Protein AF-A0A2M7K1A1-F1 (afdb_monomer_lite)

Structure (mmCIF, N/CA/C/O backbone):
data_AF-A0A2M7K1A1-F1
#
_entry.id   AF-A0A2M7K1A1-F1
#
loop_
_atom_site.group_PDB
_atom_site.id
_atom_site.type_symbol
_atom_site.label_atom_id
_atom_site.label_alt_id
_atom_site.label_comp_id
_atom_site.label_asym_id
_atom_site.label_entity_id
_atom_site.label_seq_id
_atom_site.pdbx_PDB_ins_code
_atom_site.Cartn_x
_atom_site.Cartn_y
_atom_site.Cartn_z
_atom_site.occupancy
_atom_site.B_iso_or_equiv
_atom_site.auth_seq_id
_atom_site.auth_comp_id
_atom_site.auth_asym_id
_atom_site.auth_atom_id
_atom_site.pdbx_PDB_model_num
ATOM 1 N N . MET A 1 1 ? -8.088 -10.179 21.408 1.00 58.53 1 MET A N 1
ATOM 2 C CA . MET A 1 1 ? -8.064 -8.780 20.934 1.00 58.53 1 MET A CA 1
ATOM 3 C C . MET A 1 1 ? -7.635 -7.917 22.107 1.00 58.53 1 MET A C 1
ATOM 5 O O . MET A 1 1 ? -8.264 -8.038 23.149 1.00 58.53 1 MET A O 1
ATOM 9 N N . TYR A 1 2 ? -6.528 -7.178 22.004 1.00 63.06 2 TYR A N 1
ATOM 10 C CA . TYR A 1 2 ? -5.953 -6.434 23.133 1.00 63.06 2 TYR A CA 1
ATOM 11 C C . TYR A 1 2 ? -5.972 -4.940 22.796 1.00 63.06 2 TYR A C 1
ATOM 13 O O . TYR A 1 2 ? -5.211 -4.489 21.949 1.00 63.06 2 TYR A O 1
ATOM 21 N N . CYS A 1 3 ? -6.887 -4.202 23.420 1.00 71.31 3 CYS A N 1
ATOM 22 C CA . CYS A 1 3 ? -6.874 -2.742 23.440 1.00 71.31 3 CYS A CA 1
ATOM 23 C C . CYS A 1 3 ? -5.900 -2.304 24.544 1.00 71.31 3 CYS A C 1
ATOM 25 O O . CYS A 1 3 ? -5.941 -2.894 25.626 1.00 71.31 3 CYS A O 1
ATOM 27 N N . LYS A 1 4 ? -5.030 -1.305 24.332 1.00 64.88 4 LYS A N 1
ATOM 28 C CA . LYS A 1 4 ? -4.025 -0.918 25.349 1.00 64.88 4 LYS A CA 1
ATOM 29 C C . LYS A 1 4 ? -4.637 -0.514 26.702 1.00 64.88 4 LYS A C 1
ATOM 31 O O . LYS A 1 4 ? -4.013 -0.728 27.738 1.00 64.88 4 LYS A O 1
ATOM 36 N N . THR A 1 5 ? -5.870 -0.008 26.704 1.00 63.97 5 THR A N 1
ATOM 37 C CA . THR A 1 5 ? -6.682 0.270 27.909 1.00 63.97 5 THR A CA 1
ATOM 38 C C . THR A 1 5 ? -7.755 -0.774 28.211 1.00 63.97 5 THR A C 1
ATOM 40 O O . THR A 1 5 ? -8.570 -0.586 29.108 1.00 63.97 5 THR A O 1
ATOM 43 N N . GLY A 1 6 ? -7.773 -1.892 27.485 1.00 64.38 6 GLY A N 1
ATOM 44 C CA . GLY A 1 6 ? -8.747 -2.969 27.666 1.00 64.38 6 GLY A CA 1
ATOM 45 C C . GLY A 1 6 ? -10.159 -2.649 27.163 1.00 64.38 6 GLY A C 1
ATOM 46 O O . GLY A 1 6 ? -11.047 -3.482 27.320 1.00 64.38 6 GLY A O 1
ATOM 47 N N . TYR A 1 7 ? -10.378 -1.483 26.546 1.00 72.25 7 TYR A N 1
ATOM 48 C CA . TYR A 1 7 ? -11.693 -1.063 26.069 1.00 72.25 7 TYR A CA 1
ATOM 49 C C . TYR A 1 7 ? -11.807 -1.140 24.545 1.00 72.25 7 TYR A C 1
ATOM 51 O O . TYR A 1 7 ? -11.132 -0.410 23.816 1.00 72.25 7 TYR A O 1
ATOM 59 N N . CYS A 1 8 ? -12.676 -2.037 24.077 1.00 74.94 8 CYS A N 1
ATOM 60 C CA . CYS A 1 8 ? -12.905 -2.301 22.663 1.00 74.94 8 CYS A CA 1
ATOM 61 C C . CYS A 1 8 ? -14.397 -2.149 22.330 1.00 74.94 8 CYS A C 1
ATOM 63 O O . CYS A 1 8 ? -15.239 -2.756 22.992 1.00 74.94 8 CYS A O 1
ATOM 65 N N . VAL A 1 9 ? -14.735 -1.405 21.275 1.00 75.44 9 VAL A N 1
ATOM 66 C CA . VAL A 1 9 ? -16.113 -1.272 20.768 1.00 75.44 9 VAL A CA 1
ATOM 67 C C . VAL A 1 9 ? -16.160 -1.829 19.353 1.00 75.44 9 VAL A C 1
ATOM 69 O O . VAL A 1 9 ? -15.385 -1.406 18.503 1.00 75.44 9 VAL A O 1
ATOM 72 N N . SER A 1 10 ? -17.041 -2.800 19.093 1.00 71.19 10 SER A N 1
ATOM 73 C CA . SER A 1 10 ? -17.201 -3.416 17.763 1.00 71.19 10 SER A CA 1
ATOM 74 C C . SER A 1 10 ? -15.877 -3.867 17.133 1.00 71.19 10 SER A C 1
ATOM 76 O O . SER A 1 10 ? -15.623 -3.605 15.961 1.00 71.19 10 SER A O 1
ATOM 78 N N . GLN A 1 11 ? -15.031 -4.535 17.927 1.00 68.69 11 GLN A N 1
ATOM 79 C CA . GLN A 1 11 ? -13.698 -5.002 17.520 1.00 68.69 11 GLN A CA 1
ATOM 80 C C . GLN A 1 11 ? -12.693 -3.873 17.198 1.00 68.69 11 GLN A C 1
ATOM 82 O O . GLN A 1 11 ? -11.796 -4.044 16.380 1.00 68.69 11 GLN A O 1
ATOM 87 N N . LYS A 1 12 ? -12.825 -2.701 17.827 1.00 71.44 12 LYS A N 1
ATOM 88 C CA . LYS A 1 12 ? -11.931 -1.552 17.609 1.00 71.44 12 LYS A CA 1
ATOM 89 C C . LYS A 1 12 ? -11.475 -0.965 18.932 1.00 71.44 12 LYS A C 1
ATOM 91 O O . LYS A 1 12 ? -12.297 -0.768 19.829 1.00 71.44 12 LYS A O 1
ATOM 96 N N . CYS A 1 13 ? -10.184 -0.670 19.049 1.00 80.19 13 CYS A N 1
ATOM 97 C CA . CYS A 1 13 ? -9.665 0.092 20.181 1.00 80.19 13 CYS A CA 1
ATOM 98 C C . CYS A 1 13 ? -10.061 1.557 20.024 1.00 80.19 13 CYS A C 1
ATOM 100 O O . CYS A 1 13 ? -9.908 2.123 18.947 1.00 80.19 13 CYS A O 1
ATOM 102 N N . THR A 1 14 ? -10.525 2.197 21.092 1.00 79.12 14 THR A N 1
ATOM 103 C CA . THR A 1 14 ? -10.954 3.604 21.027 1.00 79.12 14 THR A CA 1
ATOM 104 C C . THR A 1 14 ? -9.795 4.594 20.915 1.00 79.12 14 THR A C 1
ATOM 106 O O . THR A 1 14 ? -10.019 5.751 20.580 1.00 79.12 14 THR A O 1
ATOM 109 N N . GLU A 1 15 ? -8.566 4.169 21.216 1.00 82.25 15 GLU A N 1
ATOM 110 C CA . GLU A 1 15 ? -7.379 5.032 21.190 1.00 82.25 15 GLU A CA 1
ATOM 111 C C . GLU A 1 15 ? -6.592 4.982 19.887 1.00 82.25 15 GLU A C 1
ATOM 113 O O . GLU A 1 15 ? -5.821 5.905 19.632 1.00 82.25 15 GLU A O 1
ATOM 118 N N . GLY A 1 16 ? -6.718 3.902 19.110 1.00 85.50 16 GLY A N 1
ATOM 119 C CA . GLY A 1 16 ? -6.031 3.746 17.830 1.00 85.50 16 GLY A CA 1
ATOM 120 C C . GLY A 1 16 ? -4.500 3.849 17.895 1.00 85.50 16 GLY A C 1
ATOM 121 O O . GLY A 1 16 ? -3.871 4.305 16.942 1.00 85.50 16 GLY A O 1
ATOM 122 N N . LYS A 1 17 ? -3.855 3.520 19.018 1.00 89.81 17 LYS A N 1
ATOM 123 C CA . LYS A 1 17 ? -2.391 3.620 19.171 1.00 89.81 17 LYS A CA 1
ATOM 124 C C . LYS A 1 17 ? -1.674 2.476 18.458 1.00 89.81 17 LYS A C 1
ATOM 126 O O . LYS A 1 17 ? -2.252 1.439 18.176 1.00 89.81 17 LYS A O 1
ATOM 131 N N . ALA A 1 18 ? -0.375 2.621 18.204 1.00 89.50 18 ALA A N 1
ATOM 132 C CA . ALA A 1 18 ? 0.413 1.512 17.668 1.00 89.50 18 ALA A CA 1
ATOM 133 C C . ALA A 1 18 ? 0.299 0.269 18.579 1.00 89.50 18 ALA A C 1
ATOM 135 O O . ALA A 1 18 ? 0.472 0.373 19.796 1.00 89.50 18 ALA A O 1
ATOM 136 N N . GLY A 1 19 ? -0.000 -0.887 17.984 1.00 87.69 19 GLY A N 1
ATOM 137 C CA . GLY A 1 19 ? -0.277 -2.147 18.679 1.00 87.69 19 GLY A CA 1
ATOM 138 C C . GLY A 1 19 ? -1.751 -2.385 19.029 1.00 87.69 19 GLY A C 1
ATOM 139 O O . GLY A 1 19 ? -2.098 -3.513 19.375 1.00 87.69 19 GLY A O 1
ATOM 140 N N . ASP A 1 20 ? -2.616 -1.376 18.911 1.00 88.81 20 ASP A N 1
ATOM 141 C CA . ASP A 1 20 ? -4.053 -1.534 19.122 1.00 88.81 20 ASP A CA 1
ATOM 142 C C . ASP A 1 20 ? -4.694 -2.309 17.972 1.00 88.81 20 ASP A C 1
ATOM 144 O O . ASP A 1 20 ? -4.359 -2.120 16.807 1.00 88.81 20 ASP A O 1
ATOM 148 N N . ALA A 1 21 ? -5.660 -3.162 18.288 1.00 88.31 21 ALA A N 1
ATOM 149 C CA . ALA A 1 21 ? -6.449 -3.848 17.282 1.00 88.31 21 ALA A CA 1
ATOM 150 C C . ALA A 1 21 ? -7.357 -2.881 16.490 1.00 88.31 21 ALA A C 1
ATOM 152 O O . ALA A 1 21 ? -7.984 -1.984 17.062 1.00 88.31 21 ALA A O 1
ATOM 153 N N . CYS A 1 22 ? -7.463 -3.092 15.181 1.00 88.56 22 CYS A N 1
ATOM 154 C CA . CYS A 1 22 ? -8.212 -2.236 14.262 1.00 88.56 22 CYS A CA 1
ATOM 155 C C . CYS A 1 22 ? -8.894 -3.060 13.167 1.00 88.56 22 CYS A C 1
ATOM 157 O O . CYS A 1 22 ? -8.506 -4.200 12.898 1.00 88.56 22 CYS A O 1
ATOM 159 N N . VAL A 1 23 ? -9.897 -2.467 12.518 1.00 88.19 23 VAL A N 1
ATOM 160 C CA . VAL A 1 23 ? -10.516 -3.025 11.307 1.00 88.19 23 VAL A CA 1
ATOM 161 C C . VAL A 1 23 ? -10.033 -2.272 10.071 1.00 88.19 23 VAL A C 1
ATOM 163 O O . VAL A 1 23 ? -9.756 -2.886 9.047 1.00 88.19 23 VAL A O 1
ATOM 166 N N . ALA A 1 24 ? -9.902 -0.951 10.174 1.00 89.81 24 ALA A N 1
ATOM 167 C CA . ALA A 1 24 ? -9.451 -0.089 9.092 1.00 89.81 24 ALA A CA 1
ATOM 168 C C . ALA A 1 24 ? -8.538 1.023 9.623 1.00 89.81 24 ALA A C 1
ATOM 170 O O . ALA A 1 24 ? -8.530 1.307 10.821 1.00 89.81 24 ALA A O 1
ATOM 171 N N . SER A 1 25 ? -7.787 1.682 8.740 1.00 90.56 25 SER A N 1
ATOM 172 C CA . SER A 1 25 ? -6.836 2.730 9.139 1.00 90.56 25 SER A CA 1
ATOM 173 C C . SER A 1 25 ? -7.505 3.927 9.825 1.00 90.56 25 SER A C 1
ATOM 175 O O . SER A 1 25 ? -6.889 4.541 10.689 1.00 90.56 25 SER A O 1
ATOM 177 N N . LYS A 1 26 ? -8.795 4.199 9.564 1.00 90.44 26 LYS A N 1
ATOM 178 C CA . LYS A 1 26 ? -9.568 5.201 10.326 1.00 90.44 26 LYS A CA 1
ATOM 179 C C . LYS A 1 26 ? -9.708 4.901 11.826 1.00 90.44 26 LYS A C 1
ATOM 181 O O . LYS A 1 26 ? -10.074 5.790 12.586 1.00 90.44 26 LYS A O 1
ATOM 186 N N . ASP A 1 27 ? -9.508 3.646 12.235 1.00 89.00 27 ASP A N 1
ATOM 187 C CA . ASP A 1 27 ? -9.575 3.231 13.639 1.00 89.00 27 ASP A CA 1
ATOM 188 C C . ASP A 1 27 ? -8.242 3.502 14.362 1.00 89.00 27 ASP A C 1
ATOM 190 O O . ASP A 1 27 ? -8.138 3.300 15.570 1.00 89.00 27 ASP A O 1
ATOM 194 N N . CYS A 1 28 ? -7.218 3.939 13.623 1.00 90.50 28 CYS A N 1
ATOM 195 C CA . CYS A 1 28 ? -5.892 4.243 14.124 1.00 90.50 28 CYS A CA 1
ATOM 196 C C . CYS A 1 28 ? -5.658 5.757 14.211 1.00 90.50 28 CYS A C 1
ATOM 198 O O . CYS A 1 28 ? -6.275 6.557 13.509 1.00 90.50 28 CYS A O 1
ATOM 200 N N . ASN A 1 29 ? -4.723 6.158 15.070 1.00 91.31 29 ASN A N 1
ATOM 201 C CA . ASN A 1 29 ? -4.254 7.535 15.137 1.00 91.31 29 ASN A CA 1
ATOM 202 C C . ASN A 1 29 ? -3.603 7.950 13.817 1.00 91.31 29 ASN A C 1
ATOM 204 O O . ASN A 1 29 ? -3.043 7.127 13.093 1.00 91.31 29 ASN A O 1
ATOM 208 N N . SER A 1 30 ? -3.629 9.256 13.553 1.00 87.50 30 SER A N 1
ATOM 209 C CA . SER A 1 30 ? -3.013 9.843 12.363 1.00 87.50 30 SER A CA 1
ATOM 210 C C . SER A 1 30 ? -1.575 9.345 12.159 1.00 87.50 30 SER A C 1
ATOM 212 O O . SER A 1 30 ? -0.775 9.326 13.097 1.00 87.50 30 SER A O 1
ATOM 214 N N . GLY A 1 31 ? -1.262 8.925 10.930 1.00 85.06 31 GLY A N 1
ATOM 215 C CA . GLY A 1 31 ? 0.038 8.361 10.554 1.00 85.06 31 GLY A CA 1
ATOM 216 C C . GLY A 1 31 ? 0.204 6.856 10.807 1.00 85.06 31 GLY A C 1
ATOM 217 O O . GLY A 1 31 ? 1.259 6.316 10.480 1.00 85.06 31 GLY A O 1
ATOM 218 N N . LEU A 1 32 ? -0.802 6.170 11.358 1.00 90.50 32 LEU A N 1
ATOM 219 C CA . LEU A 1 32 ? -0.823 4.712 11.507 1.00 90.50 32 LEU A CA 1
ATOM 220 C C . LEU A 1 32 ? -1.787 4.056 10.509 1.00 90.50 32 LEU A C 1
ATOM 222 O O . LEU A 1 32 ? -2.748 4.668 10.051 1.00 90.50 32 LEU A O 1
ATOM 226 N N . PHE A 1 33 ? -1.528 2.784 10.212 1.00 90.12 33 PHE A N 1
ATOM 227 C CA . PHE A 1 33 ? -2.275 1.971 9.249 1.00 90.12 33 PHE A CA 1
ATOM 228 C C . PHE A 1 33 ? -2.776 0.677 9.894 1.00 90.12 33 PHE A C 1
ATOM 230 O O . PHE A 1 33 ? -2.218 0.241 10.901 1.00 90.12 33 PHE A O 1
ATOM 237 N N . CYS A 1 34 ? -3.770 0.025 9.280 1.00 90.19 34 CYS A N 1
ATOM 238 C CA . CYS A 1 34 ? -4.343 -1.242 9.754 1.00 90.19 34 CYS A CA 1
ATOM 239 C C . CYS A 1 34 ? -4.091 -2.464 8.828 1.00 90.19 34 CYS A C 1
ATOM 241 O O . CYS A 1 34 ? -5.033 -3.133 8.403 1.00 90.19 34 CYS A O 1
ATOM 243 N N . PRO A 1 35 ? -2.841 -2.825 8.487 1.00 82.19 35 PRO A N 1
ATOM 244 C CA . PRO A 1 35 ? -2.566 -3.840 7.461 1.00 82.19 35 PRO A CA 1
ATOM 245 C C . PRO A 1 35 ? -2.795 -5.295 7.906 1.00 82.19 35 PRO A C 1
ATOM 247 O O . PRO A 1 35 ? -2.913 -6.185 7.063 1.00 82.19 35 PRO A O 1
ATOM 250 N N . LYS A 1 36 ? -2.783 -5.565 9.219 1.00 84.38 36 LYS A N 1
ATOM 251 C CA . LYS A 1 36 ? -2.926 -6.909 9.820 1.00 84.38 36 LYS A CA 1
ATOM 252 C C . LYS A 1 36 ? -3.836 -6.884 11.053 1.00 84.38 36 LYS A C 1
ATOM 254 O O . LYS A 1 36 ? -3.532 -7.518 12.059 1.00 84.38 36 LYS A O 1
ATOM 259 N N . SER A 1 37 ? -4.910 -6.094 10.990 1.00 87.31 37 SER A N 1
ATOM 260 C CA . SER A 1 37 ? -5.857 -5.888 12.101 1.00 87.31 37 SER A CA 1
ATOM 261 C C . SER A 1 37 ? -5.230 -5.320 13.380 1.00 87.31 37 SER A C 1
ATOM 263 O O . SER A 1 37 ? -5.791 -5.449 14.468 1.00 87.31 37 SER A O 1
ATOM 265 N N . THR A 1 38 ? -4.077 -4.667 13.237 1.00 88.88 38 THR A N 1
ATOM 266 C CA . THR A 1 38 ? -3.357 -3.975 14.303 1.00 88.88 38 THR A CA 1
ATOM 267 C C . THR A 1 38 ? -2.816 -2.665 13.749 1.00 88.88 38 THR A C 1
ATOM 269 O O . THR A 1 38 ? -2.210 -2.665 12.676 1.00 88.88 38 THR A O 1
ATOM 272 N N . CYS A 1 39 ? -3.018 -1.570 14.476 1.00 90.94 39 CYS A N 1
ATOM 273 C CA . CYS A 1 39 ? -2.489 -0.262 14.148 1.00 90.94 39 CYS A CA 1
ATOM 274 C C . CYS A 1 39 ? -0.962 -0.315 14.183 1.00 90.94 39 CYS A C 1
ATOM 276 O O . CYS A 1 39 ? -0.360 -0.629 15.212 1.00 90.94 39 CYS A O 1
ATOM 278 N N . SER A 1 40 ? -0.322 -0.007 13.065 1.00 90.50 40 SER A N 1
ATOM 279 C CA . SER A 1 40 ? 1.131 -0.056 12.918 1.00 90.50 40 SER A CA 1
ATOM 280 C C . SER A 1 40 ? 1.649 1.182 12.205 1.00 90.50 40 SER A C 1
ATOM 282 O O . SER A 1 40 ? 0.945 1.792 11.400 1.00 90.50 40 SER A O 1
ATOM 284 N N . THR A 1 41 ? 2.899 1.542 12.480 1.00 89.56 41 THR A N 1
ATOM 285 C CA . THR A 1 41 ? 3.607 2.539 11.676 1.00 89.56 41 THR A CA 1
ATOM 286 C C . THR A 1 41 ? 3.831 2.008 10.258 1.00 89.56 41 THR A C 1
ATOM 288 O O . THR A 1 41 ? 3.856 0.786 10.065 1.00 89.56 41 THR A O 1
ATOM 291 N N . PRO A 1 42 ? 4.035 2.894 9.269 1.00 84.25 42 PRO A N 1
ATOM 292 C CA . PRO A 1 42 ? 4.517 2.488 7.959 1.00 84.25 42 PRO A CA 1
ATOM 293 C C . PRO A 1 42 ? 5.780 1.626 8.080 1.00 84.25 42 PRO A C 1
ATOM 295 O O . PRO A 1 42 ? 6.616 1.887 8.953 1.00 84.25 42 PRO A O 1
ATOM 298 N N . PRO A 1 43 ? 5.928 0.601 7.232 1.00 87.38 43 PRO A N 1
ATOM 299 C CA . PRO A 1 43 ? 7.148 -0.190 7.185 1.00 87.38 43 PRO A CA 1
ATOM 300 C C . PRO A 1 43 ? 8.332 0.647 6.685 1.00 87.38 43 PRO A C 1
ATOM 302 O O . PRO A 1 43 ? 8.176 1.547 5.856 1.00 87.38 43 PRO A O 1
ATOM 305 N N . ASP A 1 44 ? 9.530 0.309 7.160 1.00 89.12 44 ASP A N 1
ATOM 306 C CA . ASP A 1 44 ? 10.768 0.851 6.606 1.00 89.12 44 ASP A CA 1
ATOM 307 C C . ASP A 1 44 ? 11.152 0.086 5.337 1.00 89.12 44 ASP A C 1
ATOM 309 O O . ASP A 1 44 ? 11.745 -0.998 5.361 1.00 89.12 44 ASP A O 1
ATOM 313 N N . TYR A 1 45 ? 10.804 0.681 4.206 1.00 91.12 45 TYR A N 1
ATOM 314 C CA . TYR A 1 45 ? 11.051 0.107 2.898 1.00 91.12 45 TYR A CA 1
ATOM 315 C C . TYR A 1 45 ? 12.508 0.226 2.434 1.00 91.12 45 TYR A C 1
ATOM 317 O O . TYR A 1 45 ? 12.919 -0.470 1.501 1.00 91.12 45 TYR A O 1
ATOM 325 N N . THR A 1 46 ? 13.318 1.059 3.102 1.00 93.19 46 THR A N 1
ATOM 326 C CA . THR A 1 46 ? 14.711 1.347 2.710 1.00 93.19 46 THR A CA 1
ATOM 327 C C . THR A 1 46 ? 15.624 0.125 2.829 1.00 93.19 46 THR A C 1
ATOM 329 O O . THR A 1 46 ? 16.717 0.053 2.248 1.00 93.19 46 THR A O 1
ATOM 332 N N . LYS A 1 47 ? 15.151 -0.916 3.523 1.00 93.31 47 LYS A N 1
ATOM 333 C CA . LYS A 1 47 ? 15.757 -2.246 3.522 1.00 93.31 47 LYS A CA 1
ATOM 334 C C . LYS A 1 47 ? 15.788 -2.881 2.128 1.00 93.31 47 LYS A C 1
ATOM 336 O O . LYS A 1 47 ? 16.741 -3.615 1.871 1.00 93.31 47 LYS A O 1
ATOM 341 N N . TYR A 1 48 ? 14.841 -2.575 1.241 1.00 95.12 48 TYR A N 1
ATOM 342 C CA . TYR A 1 48 ? 14.638 -3.271 -0.036 1.00 95.12 48 TYR A CA 1
ATOM 343 C C . TYR A 1 48 ? 14.912 -2.408 -1.276 1.00 95.12 48 TYR A C 1
ATOM 345 O O . TYR A 1 48 ? 15.490 -2.910 -2.244 1.00 95.12 48 TYR A O 1
ATOM 353 N N . PHE A 1 49 ? 14.541 -1.131 -1.236 1.00 94.62 49 PHE A N 1
ATOM 354 C CA . PHE A 1 49 ? 14.701 -0.155 -2.322 1.00 94.62 49 PHE A CA 1
ATOM 355 C C . PHE A 1 49 ? 14.881 1.252 -1.738 1.00 94.62 49 PHE A C 1
ATOM 357 O O . PHE A 1 49 ? 14.518 1.489 -0.590 1.00 94.62 49 PHE A O 1
ATOM 364 N N . SER A 1 50 ? 15.475 2.187 -2.482 1.00 94.12 50 SER A N 1
ATOM 365 C CA . SER A 1 50 ? 15.773 3.535 -1.972 1.00 94.12 50 SER A CA 1
ATOM 366 C C . SER A 1 50 ? 14.580 4.485 -2.043 1.00 94.12 50 SER A C 1
ATOM 368 O O . SER A 1 50 ? 14.516 5.437 -1.265 1.00 94.12 50 SER A O 1
ATOM 370 N N . LYS A 1 51 ? 13.639 4.241 -2.961 1.00 92.31 51 LYS A N 1
ATOM 371 C CA . LYS A 1 51 ? 12.485 5.114 -3.193 1.00 92.31 51 LYS A CA 1
ATOM 372 C C . LYS A 1 51 ? 11.333 4.341 -3.827 1.00 92.31 51 LYS A C 1
ATOM 374 O O . LYS A 1 51 ? 11.554 3.478 -4.673 1.00 92.31 51 LYS A O 1
ATOM 379 N N . VAL A 1 52 ? 10.114 4.705 -3.436 1.00 91.94 52 VAL A N 1
ATOM 380 C CA . VAL A 1 52 ? 8.872 4.310 -4.112 1.00 91.94 52 VAL A CA 1
ATOM 381 C C . VAL A 1 52 ? 8.181 5.565 -4.603 1.00 91.94 52 VAL A C 1
ATOM 383 O O . VAL A 1 52 ? 8.005 6.509 -3.827 1.00 91.94 52 VAL A O 1
ATOM 386 N N . VAL A 1 53 ? 7.789 5.577 -5.869 1.00 91.69 53 VAL A N 1
ATOM 387 C CA . VAL A 1 53 ? 6.979 6.638 -6.463 1.00 91.69 53 VAL A CA 1
ATOM 388 C C . VAL A 1 53 ? 5.616 6.065 -6.798 1.00 91.69 53 VAL A C 1
ATOM 390 O O . VAL A 1 53 ? 5.511 5.035 -7.455 1.00 91.69 53 VAL A O 1
ATOM 393 N N . ILE A 1 54 ? 4.585 6.752 -6.313 1.00 92.62 54 ILE A N 1
ATOM 394 C CA . ILE A 1 54 ? 3.197 6.495 -6.676 1.00 92.62 54 ILE A CA 1
ATOM 395 C C . ILE A 1 54 ? 2.748 7.639 -7.581 1.00 92.62 54 ILE A C 1
ATOM 397 O O . ILE A 1 54 ? 2.775 8.806 -7.175 1.00 92.62 54 ILE A O 1
ATOM 401 N N . SER A 1 55 ? 2.389 7.300 -8.811 1.00 90.50 55 SER A N 1
ATOM 402 C CA . SER A 1 55 ? 2.068 8.244 -9.884 1.00 90.50 55 SER A CA 1
ATOM 403 C C . SER A 1 55 ? 0.871 7.753 -10.703 1.00 90.50 55 SER A C 1
ATOM 405 O O . SER A 1 55 ? 0.317 6.683 -10.455 1.00 90.50 55 SER A O 1
ATOM 407 N N . LYS A 1 56 ? 0.426 8.564 -11.667 1.00 88.38 56 LYS A N 1
ATOM 408 C CA . LYS A 1 56 ? -0.547 8.169 -12.694 1.00 88.38 56 LYS A CA 1
ATOM 409 C C . LYS A 1 56 ? 0.205 7.529 -13.848 1.00 88.38 56 LYS A C 1
ATOM 411 O O . LYS A 1 56 ? 1.217 8.085 -14.273 1.00 88.38 56 LYS A O 1
ATOM 416 N N . ILE A 1 57 ? -0.361 6.475 -14.434 1.00 81.75 57 ILE A N 1
ATOM 417 C CA . ILE A 1 57 ? 0.127 5.984 -15.727 1.00 81.75 57 ILE A CA 1
ATOM 418 C C . ILE A 1 57 ? -0.022 7.108 -16.755 1.00 81.75 57 ILE A C 1
ATOM 420 O O . ILE A 1 57 ? -1.115 7.636 -16.983 1.00 81.75 57 ILE A O 1
ATOM 424 N N . LYS A 1 58 ? 1.090 7.490 -17.385 1.00 69.31 58 LYS A N 1
ATOM 425 C CA . LYS A 1 58 ? 1.086 8.539 -18.403 1.00 69.31 58 LYS A CA 1
ATOM 426 C C . LYS A 1 58 ? 0.278 8.087 -19.633 1.00 69.31 58 LYS A C 1
ATOM 428 O O . LYS A 1 58 ? 0.511 6.987 -20.137 1.00 69.31 58 LYS A O 1
ATOM 433 N N . PRO A 1 59 ? -0.611 8.936 -20.188 1.00 67.19 59 PRO A N 1
ATOM 4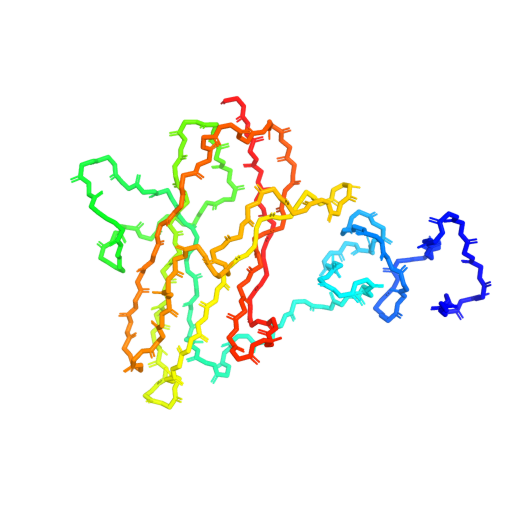34 C CA . PRO A 1 59 ? -1.329 8.613 -21.416 1.00 67.19 59 PRO A CA 1
ATOM 435 C C . PRO A 1 59 ? -0.374 8.225 -22.553 1.00 67.19 59 PRO A C 1
ATOM 437 O O . PRO A 1 59 ? 0.551 8.971 -22.877 1.00 67.19 59 PRO A O 1
ATOM 440 N N . GLY A 1 60 ? -0.605 7.056 -23.156 1.00 68.44 60 GLY A N 1
ATOM 441 C CA . GLY A 1 60 ? 0.219 6.523 -24.247 1.00 68.44 60 GLY A CA 1
ATOM 442 C C . GLY A 1 60 ? 1.538 5.864 -23.818 1.00 68.44 60 GLY A C 1
ATOM 443 O O . GLY A 1 60 ? 2.253 5.368 -24.686 1.00 68.44 60 GLY A O 1
ATOM 444 N N . SER A 1 61 ? 1.853 5.822 -22.519 1.00 68.31 61 SER A N 1
ATOM 445 C CA . SER A 1 61 ? 2.972 5.052 -21.963 1.00 68.31 61 SER A CA 1
ATOM 446 C C . SER A 1 61 ? 2.481 3.748 -21.328 1.00 68.31 61 SER A C 1
ATOM 448 O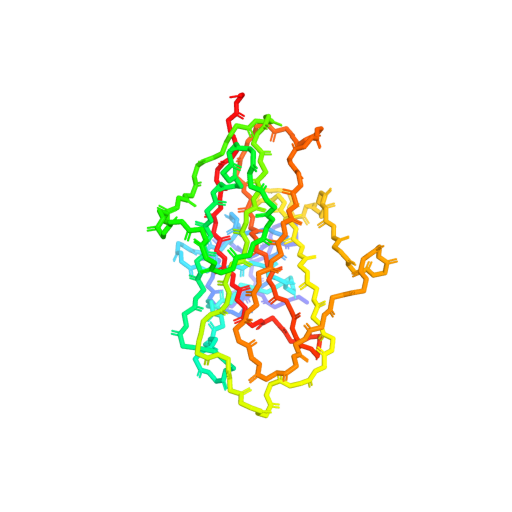 O . SER A 1 61 ? 1.379 3.684 -20.788 1.00 68.31 61 SER A O 1
ATOM 450 N N . GLY A 1 62 ? 3.323 2.711 -21.351 1.00 71.75 62 GLY A N 1
ATOM 451 C CA . GLY A 1 62 ? 3.177 1.578 -20.433 1.00 71.75 62 GLY A CA 1
ATOM 452 C C . GLY A 1 62 ? 3.673 1.930 -19.020 1.00 71.75 62 GLY A C 1
ATOM 453 O O . GLY A 1 62 ? 4.339 2.959 -18.854 1.00 71.75 62 GLY A O 1
ATOM 454 N N . PRO A 1 63 ? 3.382 1.087 -18.013 1.00 71.94 63 PRO A N 1
ATOM 455 C CA . PRO A 1 63 ? 3.961 1.233 -16.680 1.00 71.94 63 PRO A CA 1
ATOM 456 C C . PRO A 1 63 ? 5.480 1.011 -16.720 1.00 71.94 63 PRO A C 1
ATOM 458 O O . PRO A 1 63 ? 5.965 0.133 -17.443 1.00 71.94 63 PRO A O 1
ATOM 461 N N . GLY A 1 64 ? 6.235 1.773 -15.935 1.00 66.94 64 GLY A N 1
ATOM 462 C CA . GLY A 1 64 ? 7.667 1.588 -15.764 1.00 66.94 64 GLY A CA 1
ATOM 463 C C . GLY A 1 64 ? 8.408 2.816 -15.223 1.00 66.94 64 GLY A C 1
ATOM 464 O O . GLY A 1 64 ? 8.007 3.954 -15.465 1.00 66.94 64 GLY A O 1
ATOM 465 N N . PRO A 1 65 ? 9.616 2.598 -14.666 1.00 63.19 65 PRO A N 1
ATOM 466 C CA . PRO A 1 65 ? 10.368 3.590 -13.887 1.00 63.19 65 PRO A CA 1
ATOM 467 C C . PRO A 1 65 ? 10.897 4.779 -14.704 1.00 63.19 65 PRO A C 1
ATOM 469 O O . PRO A 1 65 ? 11.555 5.668 -14.168 1.00 63.19 65 PRO A O 1
ATOM 472 N N . ASN A 1 66 ? 10.637 4.799 -16.011 1.00 67.81 66 ASN A N 1
ATOM 473 C CA . ASN A 1 66 ? 11.008 5.888 -16.907 1.00 67.81 66 ASN A CA 1
ATOM 474 C C . ASN A 1 66 ? 9.913 6.965 -17.017 1.00 67.81 66 ASN A C 1
ATOM 476 O O . ASN A 1 66 ? 10.105 7.950 -17.735 1.00 67.81 66 ASN A O 1
ATOM 480 N N . ASN A 1 67 ? 8.759 6.786 -16.366 1.00 63.53 67 ASN A N 1
ATOM 481 C CA . ASN A 1 67 ? 7.716 7.803 -16.341 1.00 63.53 67 ASN A CA 1
ATOM 482 C C . ASN A 1 67 ? 8.121 8.987 -15.428 1.00 63.53 67 ASN A C 1
ATOM 484 O O . ASN A 1 67 ? 8.886 8.815 -14.480 1.00 63.53 67 ASN A O 1
ATOM 488 N N . PRO A 1 68 ? 7.686 10.229 -15.731 1.00 60.88 68 PRO A N 1
ATOM 489 C CA . PRO A 1 68 ? 8.067 11.404 -14.949 1.00 60.88 68 PRO A CA 1
ATOM 490 C C . PRO A 1 68 ? 7.594 11.287 -13.499 1.00 60.88 68 PRO A C 1
ATOM 492 O O . PRO A 1 68 ? 6.413 11.048 -13.249 1.00 60.88 68 PRO A O 1
ATOM 495 N N . GLU A 1 69 ? 8.498 11.544 -12.555 1.00 64.00 69 GLU A N 1
ATOM 496 C CA 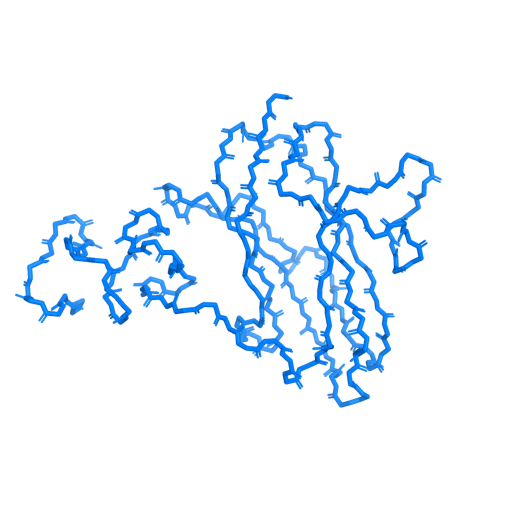. GLU A 1 69 ? 8.253 11.436 -11.115 1.00 64.00 69 GLU A CA 1
ATOM 497 C C . GLU A 1 69 ? 7.315 12.539 -10.595 1.00 64.00 69 GLU A C 1
ATOM 499 O O . GLU A 1 69 ? 7.732 13.488 -9.931 1.00 64.00 69 GLU A O 1
ATOM 504 N N . THR A 1 70 ? 6.022 12.440 -10.887 1.00 70.00 70 THR A N 1
ATOM 505 C CA . THR A 1 70 ? 5.023 13.268 -10.206 1.00 70.00 70 THR A CA 1
ATOM 506 C C . THR A 1 70 ? 4.376 12.416 -9.135 1.00 70.00 70 THR A C 1
ATOM 508 O O . THR A 1 70 ? 3.465 11.642 -9.418 1.00 70.00 70 THR A O 1
ATOM 511 N N . VAL A 1 71 ? 4.876 12.544 -7.903 1.00 72.25 71 VAL A N 1
ATOM 512 C CA . VAL A 1 71 ? 4.235 11.915 -6.747 1.00 72.25 71 VAL A CA 1
ATOM 513 C C . VAL A 1 71 ? 2.848 12.519 -6.603 1.00 72.25 71 VAL A C 1
ATOM 515 O O . VAL A 1 71 ? 2.706 13.723 -6.385 1.00 72.25 71 VAL A O 1
ATOM 518 N N . ILE A 1 72 ? 1.833 11.676 -6.718 1.00 82.31 72 ILE A N 1
ATOM 519 C CA . ILE A 1 72 ? 0.447 12.065 -6.506 1.00 82.31 72 ILE A CA 1
ATOM 520 C C . ILE A 1 72 ? -0.243 11.047 -5.618 1.00 82.31 72 ILE A C 1
ATOM 522 O O . ILE A 1 72 ? -0.010 9.845 -5.679 1.00 82.31 72 ILE A O 1
ATOM 526 N N . ASN A 1 73 ? -1.120 11.567 -4.778 1.00 84.75 73 ASN A N 1
ATOM 527 C CA . ASN A 1 73 ? -1.957 10.791 -3.879 1.00 84.75 73 ASN A CA 1
ATOM 528 C C . ASN A 1 73 ? -3.443 10.960 -4.213 1.00 84.75 73 ASN A C 1
ATOM 530 O O . ASN A 1 73 ? -4.278 10.529 -3.429 1.00 84.75 73 ASN A O 1
ATOM 534 N N . THR A 1 74 ? -3.775 11.606 -5.334 1.00 92.94 74 THR A N 1
ATOM 535 C CA . THR A 1 74 ? -5.153 11.844 -5.771 1.00 92.94 74 THR A CA 1
ATOM 536 C C . THR A 1 74 ? -5.332 11.351 -7.202 1.00 92.94 74 THR A C 1
ATOM 538 O O . THR A 1 74 ? -4.598 11.755 -8.107 1.00 92.94 74 THR A O 1
ATOM 541 N N . PHE A 1 75 ? -6.318 10.483 -7.381 1.00 93.06 75 PHE A N 1
ATOM 542 C CA . PHE A 1 75 ? -6.658 9.788 -8.615 1.00 93.06 75 PHE A CA 1
ATOM 543 C C . PHE A 1 75 ? -8.154 9.942 -8.885 1.00 93.06 75 PHE A C 1
ATOM 545 O O . PHE A 1 75 ? -8.919 10.099 -7.943 1.00 93.06 75 PHE A O 1
ATOM 552 N N . THR A 1 76 ? -8.579 9.885 -10.138 1.00 92.62 76 THR A N 1
ATOM 553 C CA . THR A 1 76 ? -9.981 9.727 -10.537 1.00 92.62 76 THR A CA 1
ATOM 554 C C . THR A 1 76 ? -10.286 8.252 -10.784 1.00 92.62 76 THR A C 1
ATOM 556 O O . THR A 1 76 ? -9.377 7.423 -10.891 1.00 92.62 76 THR A O 1
ATOM 559 N N . THR A 1 77 ? -11.563 7.910 -10.939 1.00 90.19 77 THR A N 1
ATOM 560 C CA . THR A 1 77 ? -11.985 6.541 -11.289 1.00 90.19 77 THR A CA 1
ATOM 561 C C . THR A 1 77 ? -11.507 6.080 -12.675 1.00 90.19 77 THR A C 1
ATOM 563 O O . THR A 1 77 ? -11.470 4.883 -12.955 1.00 90.19 77 THR A O 1
ATOM 566 N N . ALA A 1 78 ? -11.117 7.019 -13.542 1.00 88.75 78 ALA A N 1
ATOM 567 C CA . ALA A 1 78 ? -10.584 6.747 -14.877 1.00 88.75 78 ALA A CA 1
ATOM 568 C C . ALA A 1 78 ? -9.049 6.638 -14.917 1.00 88.75 78 ALA A C 1
ATOM 570 O O . ALA A 1 78 ? -8.488 6.256 -15.947 1.00 88.75 78 ALA A O 1
ATOM 571 N N . ASP A 1 79 ? -8.361 7.000 -13.832 1.00 90.25 79 ASP A N 1
ATOM 572 C CA . ASP A 1 79 ? -6.909 6.905 -13.758 1.00 90.25 79 ASP A CA 1
ATOM 573 C C . ASP A 1 79 ? -6.444 5.454 -13.537 1.00 90.25 79 ASP A C 1
ATOM 575 O O . ASP A 1 79 ? -7.183 4.555 -13.125 1.00 90.25 79 ASP A O 1
ATOM 579 N N . ALA A 1 80 ? -5.151 5.242 -13.757 1.00 90.25 80 ALA A N 1
ATOM 580 C CA . ALA A 1 80 ? -4.443 4.062 -13.298 1.00 90.25 80 ALA A CA 1
ATOM 581 C C . ALA A 1 80 ? -3.267 4.489 -12.418 1.00 90.25 80 ALA A C 1
ATOM 583 O O . ALA A 1 80 ? -2.613 5.501 -12.684 1.00 90.25 80 ALA A O 1
ATOM 584 N N . ILE A 1 81 ? -3.010 3.708 -11.376 1.00 92.06 81 ILE A N 1
ATOM 585 C CA . ILE A 1 81 ? -1.885 3.896 -10.468 1.00 92.06 81 ILE A CA 1
ATOM 586 C C . ILE A 1 81 ? -0.661 3.236 -11.080 1.00 92.06 81 ILE A C 1
ATOM 588 O O . ILE A 1 81 ? -0.708 2.076 -11.484 1.00 92.06 81 ILE A O 1
ATOM 592 N N . GLU A 1 82 ? 0.441 3.961 -11.075 1.00 91.75 82 GLU A N 1
ATOM 593 C CA . GLU A 1 82 ? 1.781 3.458 -11.306 1.00 91.75 82 GLU A CA 1
ATOM 594 C C . GLU A 1 82 ? 2.545 3.388 -9.980 1.00 91.75 82 GLU A C 1
ATOM 596 O O . GLU A 1 82 ? 2.446 4.274 -9.129 1.00 91.75 82 GLU A O 1
ATOM 601 N N . MET A 1 83 ? 3.265 2.285 -9.799 1.00 92.94 83 MET A N 1
ATOM 602 C CA . MET A 1 83 ? 4.128 1.994 -8.663 1.00 92.94 83 MET A CA 1
ATOM 603 C C . MET A 1 83 ? 5.535 1.765 -9.197 1.00 92.94 83 MET A C 1
ATOM 605 O O . MET A 1 83 ? 5.815 0.694 -9.734 1.00 92.94 83 MET A O 1
ATOM 609 N N . ASP A 1 84 ? 6.408 2.750 -9.025 1.00 92.44 84 ASP A N 1
ATOM 610 C CA . ASP A 1 84 ? 7.810 2.652 -9.416 1.00 92.44 84 ASP A CA 1
ATOM 611 C C . ASP A 1 84 ? 8.707 2.477 -8.197 1.00 92.44 84 ASP A C 1
ATOM 613 O O . ASP A 1 84 ? 8.600 3.190 -7.196 1.00 92.44 84 ASP A O 1
ATOM 617 N N . PHE A 1 85 ? 9.627 1.526 -8.298 1.00 93.88 85 PHE A N 1
ATOM 618 C CA . PHE A 1 85 ? 10.593 1.186 -7.269 1.00 93.88 85 PHE A CA 1
ATOM 619 C C . PHE A 1 85 ? 12.000 1.457 -7.792 1.00 93.88 85 PHE A C 1
ATOM 621 O O . PHE A 1 85 ? 12.447 0.828 -8.755 1.00 93.88 85 PHE A O 1
ATOM 628 N N . TYR A 1 86 ? 12.706 2.362 -7.116 1.00 93.06 86 TYR A N 1
ATOM 629 C CA . TYR A 1 86 ? 14.051 2.792 -7.487 1.00 93.06 86 TYR A CA 1
ATOM 630 C C . TYR A 1 86 ? 15.090 2.377 -6.454 1.00 93.06 86 TYR A C 1
ATOM 632 O O . TYR A 1 86 ? 14.798 2.235 -5.262 1.00 93.06 86 TYR A O 1
ATOM 640 N N . GLY A 1 87 ? 16.329 2.219 -6.917 1.00 94.62 87 GLY A N 1
ATOM 641 C CA . GLY A 1 87 ? 17.444 1.746 -6.107 1.00 94.62 87 GLY A CA 1
ATOM 642 C C . GLY A 1 87 ? 17.154 0.382 -5.499 1.00 94.62 87 GLY A C 1
ATOM 643 O O . GLY A 1 87 ? 17.482 0.151 -4.329 1.00 94.62 87 GLY A O 1
ATOM 644 N N . LEU A 1 88 ? 16.491 -0.497 -6.257 1.00 95.44 88 LEU A N 1
ATOM 645 C CA . LEU A 1 88 ? 16.220 -1.850 -5.797 1.00 95.44 88 LEU A CA 1
ATOM 646 C C . LEU A 1 88 ? 17.544 -2.548 -5.495 1.00 95.44 88 LEU A C 1
ATOM 648 O O . LEU A 1 88 ? 18.435 -2.625 -6.340 1.00 95.44 88 LEU A O 1
ATOM 652 N N . LYS A 1 89 ? 17.697 -3.058 -4.272 1.00 95.12 89 LYS A N 1
ATOM 653 C CA . LYS A 1 89 ? 18.926 -3.766 -3.907 1.00 95.12 89 LYS A CA 1
ATOM 654 C C . LYS A 1 89 ? 19.011 -5.065 -4.699 1.00 95.12 89 LYS A C 1
ATOM 656 O O . LYS A 1 89 ? 18.015 -5.770 -4.830 1.00 95.12 89 LYS A O 1
ATOM 661 N N . SER A 1 90 ? 20.213 -5.444 -5.124 1.00 94.62 90 SER A N 1
ATOM 662 C CA . SER A 1 90 ? 20.453 -6.693 -5.866 1.00 94.62 90 SER A CA 1
ATOM 663 C C . SER A 1 90 ? 20.014 -7.960 -5.113 1.00 94.62 90 SER A C 1
ATOM 665 O O . SER A 1 90 ? 19.783 -8.997 -5.725 1.00 94.62 90 SER A O 1
ATOM 667 N N . THR A 1 91 ? 19.871 -7.884 -3.786 1.00 94.81 91 THR A N 1
ATOM 668 C CA . THR A 1 91 ? 19.366 -8.963 -2.920 1.00 94.81 91 THR A CA 1
ATOM 669 C C . THR A 1 91 ? 17.839 -9.001 -2.799 1.00 94.81 91 THR A C 1
ATOM 671 O O . THR A 1 91 ? 17.284 -9.979 -2.288 1.00 94.81 91 THR A O 1
ATOM 674 N N . THR A 1 92 ? 17.140 -7.968 -3.268 1.00 96.12 92 THR A N 1
ATOM 675 C CA . THR A 1 92 ? 15.677 -7.899 -3.321 1.00 96.12 92 THR A CA 1
ATOM 676 C C . THR A 1 92 ? 15.195 -8.669 -4.550 1.00 96.12 92 THR A C 1
ATOM 678 O O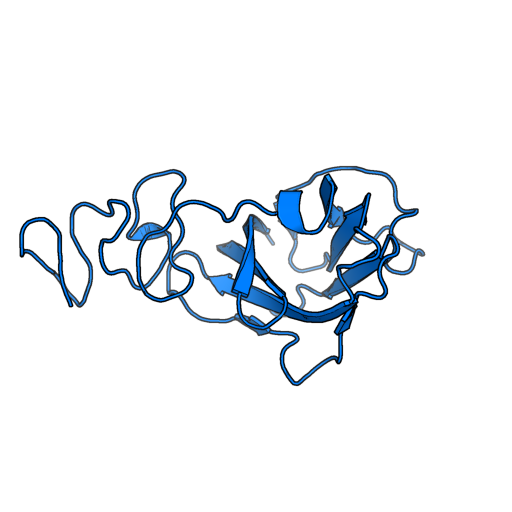 . THR A 1 92 ? 14.872 -8.098 -5.589 1.00 96.12 92 THR A O 1
ATOM 681 N N . VAL A 1 93 ? 15.189 -9.999 -4.432 1.00 95.88 93 VAL A N 1
ATOM 682 C CA . VAL A 1 93 ? 14.710 -10.931 -5.461 1.00 95.88 93 VAL A CA 1
ATOM 683 C C . VAL A 1 93 ? 13.593 -11.801 -4.891 1.00 95.88 93 VAL A C 1
ATOM 685 O O . VAL A 1 93 ? 13.723 -12.343 -3.787 1.00 95.88 93 VAL A O 1
ATOM 688 N N . GLY A 1 94 ? 12.500 -11.933 -5.640 1.00 94.94 94 GLY A N 1
ATOM 689 C CA . GLY A 1 94 ? 11.355 -12.769 -5.279 1.00 94.94 94 GLY A CA 1
ATOM 690 C C . GLY A 1 94 ? 10.013 -12.106 -5.561 1.00 94.94 94 GLY A C 1
ATOM 691 O O . GLY A 1 94 ? 9.950 -10.997 -6.084 1.00 94.94 94 GLY A O 1
ATOM 692 N N . GLU A 1 95 ? 8.937 -12.798 -5.213 1.00 94.88 95 GLU A N 1
ATOM 693 C CA . GLU A 1 95 ? 7.576 -12.329 -5.464 1.00 94.88 95 GLU A CA 1
ATOM 694 C C . GLU A 1 95 ? 7.180 -11.171 -4.547 1.00 94.88 95 GLU A C 1
ATOM 696 O O . GLU A 1 95 ? 7.496 -11.148 -3.349 1.00 94.88 95 GLU A O 1
ATOM 701 N N . TYR A 1 96 ? 6.445 -10.227 -5.124 1.00 96.06 96 TYR A N 1
ATOM 702 C CA . TYR A 1 96 ? 5.757 -9.171 -4.397 1.00 96.06 96 TYR A CA 1
ATOM 703 C C . TYR A 1 96 ? 4.314 -9.075 -4.890 1.00 96.06 96 TYR A C 1
ATOM 705 O O . TYR A 1 96 ? 3.963 -9.605 -5.939 1.00 96.06 96 TYR A O 1
ATOM 713 N N . TYR A 1 97 ? 3.456 -8.417 -4.125 1.00 96.62 97 TYR A N 1
ATOM 714 C CA . TYR A 1 97 ? 2.091 -8.114 -4.540 1.00 96.62 97 TYR A CA 1
ATOM 715 C C . TYR A 1 97 ? 1.628 -6.815 -3.891 1.00 96.62 97 TYR A C 1
ATOM 717 O O . TYR A 1 97 ? 2.208 -6.366 -2.901 1.00 96.62 97 TYR A O 1
ATOM 725 N N . TYR A 1 98 ? 0.558 -6.225 -4.413 1.00 96.06 98 TYR A N 1
ATOM 726 C CA . TYR A 1 98 ? -0.096 -5.083 -3.787 1.00 96.06 98 TYR A CA 1
ATOM 727 C C . TYR A 1 98 ? -1.540 -5.407 -3.398 1.00 96.06 98 TYR A C 1
ATOM 729 O O . TYR A 1 98 ? -2.156 -6.375 -3.865 1.00 96.06 98 TYR A O 1
ATOM 737 N N . LYS A 1 99 ? -2.074 -4.588 -2.498 1.00 95.62 99 LYS A N 1
ATOM 738 C CA . LYS A 1 99 ? -3.485 -4.527 -2.129 1.00 95.62 99 LYS A CA 1
ATOM 739 C C . LYS A 1 99 ? -3.922 -3.074 -2.084 1.00 95.62 99 LYS A C 1
ATOM 741 O O . LYS A 1 99 ? -3.193 -2.244 -1.548 1.00 95.62 99 LYS A O 1
ATOM 746 N N . ILE A 1 100 ? -5.120 -2.805 -2.582 1.00 95.31 100 ILE A N 1
ATOM 747 C CA . ILE A 1 100 ? -5.821 -1.545 -2.356 1.00 95.31 100 ILE A CA 1
ATOM 748 C C . ILE A 1 100 ? -6.944 -1.842 -1.367 1.00 95.31 100 ILE A C 1
ATOM 750 O O . ILE A 1 100 ? -7.788 -2.707 -1.615 1.00 95.31 100 ILE A O 1
ATOM 754 N N . VAL A 1 101 ? -6.908 -1.177 -0.217 1.00 95.69 101 VAL A N 1
ATOM 755 C CA . VAL A 1 101 ? -7.808 -1.438 0.911 1.00 95.69 101 VAL A CA 1
ATOM 756 C C . VAL A 1 101 ? -8.575 -0.169 1.231 1.00 95.69 101 VAL A C 1
ATOM 758 O O . VAL A 1 101 ? -7.971 0.884 1.374 1.00 95.69 101 VAL A O 1
ATOM 761 N N . ASN A 1 102 ? -9.895 -0.237 1.351 1.00 95.81 102 ASN A N 1
ATOM 762 C CA . ASN A 1 102 ? -10.696 0.909 1.760 1.00 95.81 102 ASN A CA 1
ATOM 763 C C . ASN A 1 102 ? -10.305 1.327 3.190 1.00 95.81 102 ASN A C 1
ATOM 765 O O . ASN A 1 102 ? -10.521 0.571 4.140 1.00 95.81 102 ASN A O 1
ATOM 769 N N . SER A 1 103 ? -9.763 2.537 3.366 1.00 93.88 103 SER A N 1
ATOM 770 C CA . SER A 1 103 ? -9.228 3.003 4.660 1.00 93.88 103 SER A CA 1
ATOM 771 C C . SER A 1 103 ? -10.317 3.193 5.727 1.00 93.88 103 SER A C 1
ATOM 773 O O . SER A 1 103 ? -10.012 3.379 6.908 1.00 93.88 103 SER A O 1
ATOM 775 N N . THR A 1 104 ? -11.594 3.143 5.326 1.00 92.25 104 THR A N 1
ATOM 776 C CA . THR A 1 104 ? -12.767 3.297 6.193 1.00 92.25 104 THR A CA 1
ATOM 777 C C . THR A 1 104 ? -13.399 1.962 6.586 1.00 92.25 104 THR A C 1
ATOM 779 O O . THR A 1 104 ? -13.796 1.809 7.744 1.00 92.25 104 THR A O 1
ATOM 782 N N . SER A 1 105 ? -13.560 1.019 5.656 1.00 93.00 105 SER A N 1
ATOM 783 C CA . SER A 1 105 ? -14.201 -0.280 5.919 1.00 93.00 105 SER A CA 1
ATOM 784 C C . SER A 1 105 ? -13.206 -1.411 6.185 1.00 93.00 105 SER A C 1
ATOM 786 O O . SER A 1 105 ? -13.579 -2.382 6.837 1.00 93.00 105 SER A O 1
ATOM 788 N N . GLY A 1 106 ? -11.959 -1.288 5.722 1.00 91.00 106 GLY A N 1
ATOM 789 C CA . GLY A 1 106 ? -10.963 -2.365 5.748 1.00 91.00 106 GLY A CA 1
ATOM 790 C C . GLY A 1 106 ? -11.143 -3.387 4.620 1.00 91.00 106 GLY A C 1
ATOM 791 O O . GLY A 1 106 ? -10.424 -4.382 4.562 1.00 91.00 106 GLY A O 1
ATOM 792 N N . GLU A 1 107 ? -12.100 -3.159 3.719 1.00 94.31 107 GLU A N 1
ATOM 793 C CA . GLU A 1 107 ? -12.371 -4.032 2.580 1.00 94.31 107 GLU A CA 1
ATOM 794 C C . GLU A 1 107 ? -11.231 -3.979 1.558 1.00 94.31 107 GLU A C 1
ATOM 796 O O . GLU A 1 107 ? -10.789 -2.901 1.158 1.00 94.31 107 GLU A O 1
ATOM 801 N N . ILE A 1 108 ? -10.763 -5.147 1.114 1.00 94.06 108 ILE A N 1
ATOM 802 C CA . ILE A 1 108 ? -9.800 -5.250 0.014 1.00 94.06 108 ILE A CA 1
ATOM 803 C C . ILE A 1 108 ? -10.582 -5.093 -1.288 1.00 94.06 108 ILE A C 1
ATOM 805 O O . ILE A 1 108 ? -11.308 -6.003 -1.674 1.00 94.06 108 ILE A O 1
ATOM 809 N N . ILE A 1 109 ? -10.404 -3.965 -1.971 1.00 94.81 109 ILE A N 1
ATOM 810 C CA . ILE A 1 109 ? -11.074 -3.705 -3.251 1.00 94.81 109 ILE A CA 1
ATOM 811 C C . ILE A 1 109 ? -10.281 -4.234 -4.450 1.00 94.81 109 ILE A C 1
ATOM 813 O O . ILE A 1 109 ? -10.849 -4.474 -5.510 1.00 94.81 109 ILE A O 1
ATOM 817 N N . ARG A 1 110 ? -8.963 -4.415 -4.295 1.00 93.81 110 ARG A N 1
ATOM 818 C CA . ARG A 1 110 ? -8.087 -4.972 -5.332 1.00 93.81 110 ARG A CA 1
ATOM 819 C C . ARG A 1 110 ? -6.878 -5.657 -4.713 1.00 93.81 110 ARG A C 1
ATOM 821 O O . ARG A 1 110 ? -6.324 -5.161 -3.728 1.00 93.81 110 ARG A O 1
ATOM 828 N N . SER A 1 111 ? -6.422 -6.759 -5.306 1.00 94.50 111 SER A N 1
ATOM 829 C CA . SER A 1 111 ? -5.140 -7.372 -4.961 1.00 94.50 111 SER A CA 1
ATOM 830 C C . SER A 1 111 ? -4.504 -8.037 -6.170 1.00 94.50 111 SER A C 1
ATOM 832 O O . SER A 1 111 ? -5.146 -8.850 -6.809 1.00 94.50 111 SER A O 1
ATOM 834 N N . SER A 1 112 ? -3.215 -7.798 -6.418 1.00 95.25 112 SER A N 1
ATOM 835 C CA . SER A 1 112 ? -2.501 -8.585 -7.435 1.00 95.25 112 SER A CA 1
ATOM 836 C C . SER A 1 112 ? -2.146 -10.000 -6.971 1.00 95.25 112 SER A C 1
ATOM 838 O O . SER A 1 112 ? -1.695 -10.819 -7.771 1.00 95.25 112 SER A O 1
ATOM 840 N N . LYS A 1 113 ? -2.334 -10.325 -5.683 1.00 92.88 113 LYS A N 1
ATOM 841 C CA . LYS A 1 113 ? -1.962 -11.633 -5.139 1.00 92.88 113 LYS A CA 1
ATOM 842 C C . LYS A 1 113 ? -2.808 -12.725 -5.798 1.00 92.88 113 LYS A C 1
ATOM 844 O O . LYS A 1 113 ? -4.020 -12.744 -5.628 1.00 92.88 113 LYS A O 1
ATOM 849 N N . ASN A 1 114 ? -2.144 -13.663 -6.472 1.00 86.62 114 ASN A N 1
ATOM 850 C CA . ASN A 1 114 ? -2.742 -14.746 -7.269 1.00 86.62 114 ASN A CA 1
ATOM 851 C C . ASN A 1 114 ? -3.453 -14.304 -8.565 1.00 86.62 114 ASN A C 1
ATOM 853 O O . ASN A 1 114 ? -3.950 -15.168 -9.281 1.00 86.62 114 ASN A O 1
ATOM 857 N N . GLU A 1 115 ? -3.490 -13.007 -8.877 1.00 87.12 115 GLU A N 1
ATOM 858 C CA . GLU A 1 115 ? -4.071 -12.482 -10.123 1.00 87.12 115 GLU A CA 1
ATOM 859 C C . GLU A 1 115 ? -2.980 -12.161 -11.146 1.00 87.12 115 GLU A C 1
ATOM 861 O O . GLU A 1 115 ? -3.083 -12.526 -12.315 1.00 87.12 115 GLU A O 1
ATOM 866 N N . GLU A 1 116 ? -1.900 -11.524 -10.690 1.00 83.94 116 GLU A N 1
ATOM 867 C CA . GLU A 1 116 ? -0.788 -11.097 -11.528 1.00 83.94 116 GLU A CA 1
ATOM 868 C C . GLU A 1 116 ? 0.535 -11.456 -10.833 1.00 83.94 116 GLU A C 1
ATOM 870 O O . GLU A 1 116 ? 0.846 -10.901 -9.773 1.00 83.94 116 GLU A O 1
ATOM 875 N N . PRO A 1 117 ? 1.330 -12.394 -11.380 1.00 85.31 117 PRO A N 1
ATOM 876 C CA . PRO A 1 117 ? 2.615 -12.744 -10.795 1.00 85.31 117 PRO A CA 1
ATOM 877 C C . PRO A 1 117 ? 3.604 -11.585 -10.972 1.00 85.31 117 PRO A C 1
ATOM 879 O O . PRO A 1 117 ? 4.168 -11.372 -12.048 1.00 85.31 117 PRO A O 1
ATOM 882 N N . LEU A 1 118 ? 3.834 -10.842 -9.891 1.00 93.44 118 LEU A N 1
ATOM 883 C CA . LEU A 1 118 ? 4.800 -9.752 -9.831 1.00 93.44 118 LEU A CA 1
ATOM 884 C C . LEU A 1 118 ? 6.0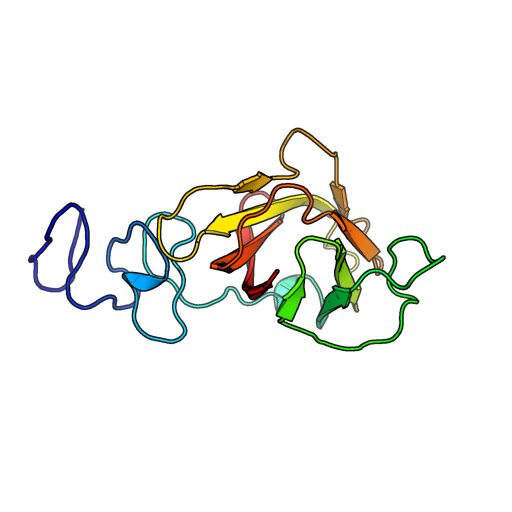58 -10.192 -9.077 1.00 93.44 118 LEU A C 1
ATOM 886 O O . LEU A 1 118 ? 6.003 -10.924 -8.087 1.00 93.44 118 LEU A O 1
ATOM 890 N N . SER A 1 119 ? 7.224 -9.741 -9.539 1.00 94.44 119 SER A N 1
ATOM 891 C CA . SER A 1 119 ? 8.506 -10.130 -8.947 1.00 94.44 119 SER A CA 1
ATOM 892 C C . SER A 1 119 ? 9.528 -9.003 -8.943 1.00 94.44 119 SER A C 1
ATOM 894 O O . SER A 1 119 ? 9.572 -8.159 -9.830 1.00 94.44 119 SER A O 1
ATOM 896 N N . PHE A 1 120 ? 10.399 -8.990 -7.950 1.00 95.19 120 PHE A N 1
ATOM 897 C CA . PHE A 1 120 ? 11.619 -8.205 -7.978 1.00 95.19 120 PHE A CA 1
ATOM 898 C C . PHE A 1 120 ? 12.771 -9.075 -8.477 1.00 95.19 120 PHE A C 1
ATOM 900 O O . PHE A 1 120 ? 12.857 -10.260 -8.149 1.00 95.19 120 PHE A O 1
ATOM 907 N N . ASN A 1 121 ? 13.654 -8.483 -9.277 1.00 93.38 121 ASN A N 1
ATOM 908 C CA . ASN A 1 121 ? 14.844 -9.122 -9.848 1.00 93.38 121 ASN A CA 1
ATOM 909 C C . ASN A 1 121 ? 16.141 -8.394 -9.443 1.00 93.38 121 ASN A C 1
ATOM 911 O O . ASN A 1 121 ? 17.175 -8.581 -10.080 1.00 93.38 121 ASN A O 1
ATOM 915 N N . GLY A 1 122 ? 16.086 -7.557 -8.401 1.00 93.44 122 GLY A N 1
ATOM 916 C CA . GLY A 1 122 ? 17.218 -6.753 -7.945 1.00 93.44 122 GLY A CA 1
ATOM 917 C C . GLY A 1 122 ? 17.566 -5.558 -8.839 1.00 93.44 122 GLY A C 1
ATOM 918 O O . GLY A 1 122 ? 18.673 -5.038 -8.733 1.00 93.44 122 GLY A O 1
ATOM 919 N N . GLN A 1 123 ? 16.652 -5.146 -9.721 1.00 92.12 123 GLN A N 1
ATOM 920 C CA . GLN A 1 123 ? 16.760 -3.952 -10.560 1.00 92.12 123 GLN A CA 1
ATOM 921 C C . GLN A 1 123 ? 15.507 -3.088 -10.408 1.00 92.12 123 GLN A C 1
ATOM 923 O O . GLN A 1 123 ? 14.451 -3.588 -10.008 1.00 92.12 123 GLN A O 1
ATOM 928 N N . ASP A 1 124 ? 15.637 -1.801 -10.728 1.00 93.00 124 ASP A N 1
ATOM 929 C CA . ASP A 1 124 ? 14.521 -0.856 -10.728 1.00 93.00 124 ASP A CA 1
ATOM 930 C C . ASP A 1 124 ? 13.376 -1.382 -11.593 1.00 93.00 124 ASP A C 1
ATOM 932 O O . ASP A 1 124 ? 13.579 -1.959 -12.667 1.00 93.00 124 ASP A O 1
ATOM 936 N N . ARG A 1 125 ? 12.155 -1.217 -11.094 1.00 89.69 125 ARG A N 1
ATOM 937 C CA . ARG A 1 125 ? 10.969 -1.823 -11.692 1.00 89.69 125 ARG A CA 1
ATOM 938 C C . ARG A 1 125 ? 9.762 -0.933 -11.471 1.00 89.69 125 ARG A C 1
ATOM 940 O O . ARG A 1 125 ? 9.690 -0.242 -10.465 1.00 89.69 125 ARG A O 1
ATOM 947 N N . GLY A 1 126 ? 8.814 -1.016 -12.393 1.00 88.69 126 GLY A N 1
ATOM 948 C CA . GLY A 1 126 ? 7.503 -0.400 -12.266 1.00 88.69 126 GLY A CA 1
ATOM 949 C C . GLY A 1 126 ? 6.400 -1.413 -12.534 1.00 88.69 126 GLY A C 1
ATOM 950 O O . GLY A 1 126 ? 6.612 -2.403 -13.246 1.00 88.69 126 GLY A O 1
ATOM 951 N N . ASN A 1 127 ? 5.230 -1.181 -11.956 1.00 90.25 127 ASN A N 1
ATOM 952 C CA . ASN A 1 127 ? 3.999 -1.884 -12.296 1.00 90.25 127 ASN A CA 1
ATOM 953 C C . ASN A 1 127 ? 2.802 -0.931 -12.219 1.00 90.25 127 ASN A C 1
ATOM 955 O O . ASN A 1 127 ? 2.856 0.103 -11.560 1.00 90.25 127 ASN A O 1
ATOM 959 N N . GLY A 1 128 ? 1.719 -1.286 -12.907 1.00 89.44 128 GLY A N 1
ATOM 960 C CA . GLY A 1 128 ? 0.517 -0.464 -12.985 1.00 89.44 128 GLY A CA 1
ATOM 961 C C . GLY A 1 128 ? -0.726 -1.211 -12.525 1.00 89.44 128 GLY A C 1
ATOM 962 O O . GLY A 1 128 ? -0.760 -2.438 -12.543 1.00 89.44 128 GLY A O 1
ATOM 963 N N . THR A 1 129 ? -1.758 -0.477 -12.123 1.00 91.94 129 THR A N 1
ATOM 964 C CA . THR A 1 129 ? -3.086 -1.036 -11.868 1.00 91.94 129 THR A CA 1
ATOM 965 C C . THR A 1 129 ? -4.176 -0.017 -12.160 1.00 91.94 129 THR A C 1
ATOM 967 O O . THR A 1 129 ? -4.039 1.158 -11.821 1.00 91.94 129 THR A O 1
ATOM 970 N N . ALA A 1 130 ? -5.248 -0.447 -12.818 1.00 90.44 130 ALA A N 1
ATOM 971 C CA . ALA A 1 130 ? -6.384 0.416 -13.116 1.00 90.44 130 ALA A CA 1
ATOM 972 C C . ALA A 1 130 ? -7.260 0.633 -11.870 1.00 90.44 130 ALA A C 1
ATOM 974 O O . ALA A 1 130 ? -7.347 -0.232 -10.994 1.00 90.44 130 ALA A O 1
ATOM 975 N N . LEU A 1 131 ? -7.928 1.785 -11.804 1.00 91.12 131 LEU A N 1
ATOM 976 C CA . LEU A 1 131 ? -8.939 2.095 -10.787 1.00 91.12 131 LEU A CA 1
ATOM 977 C C . LEU A 1 131 ? -10.369 1.955 -11.320 1.00 91.12 131 LEU A C 1
ATOM 979 O O . LEU A 1 131 ? -11.314 2.491 -10.743 1.00 91.12 131 LEU A O 1
ATOM 983 N N . ASP A 1 132 ? -10.541 1.182 -12.391 1.00 86.69 132 ASP A N 1
ATOM 984 C CA . ASP A 1 132 ? -11.855 0.872 -12.925 1.00 86.69 132 ASP A CA 1
ATOM 985 C C . ASP A 1 132 ? -12.726 0.209 -11.846 1.00 86.69 132 ASP A C 1
ATOM 987 O O . ASP A 1 132 ? -12.272 -0.658 -11.093 1.00 86.69 132 ASP A O 1
ATOM 991 N N . ASN A 1 133 ? -13.983 0.649 -11.757 1.00 87.44 133 ASN A N 1
ATOM 992 C CA . ASN A 1 133 ? -14.970 0.183 -10.777 1.00 87.44 133 ASN A CA 1
ATOM 993 C C . ASN A 1 133 ? -14.606 0.438 -9.299 1.00 87.44 133 ASN A C 1
ATOM 995 O O . ASN A 1 133 ? -15.273 -0.084 -8.405 1.00 87.44 133 ASN A O 1
ATOM 999 N N . VAL A 1 134 ? -13.590 1.260 -9.018 1.00 93.00 134 VAL A N 1
ATOM 1000 C CA . VAL A 1 134 ? -13.290 1.721 -7.659 1.00 93.00 134 VAL A CA 1
ATOM 1001 C C . VAL A 1 134 ? -14.164 2.928 -7.334 1.00 93.00 134 VAL A C 1
ATOM 1003 O O . VAL A 1 134 ? -14.156 3.922 -8.051 1.00 93.00 134 VAL A O 1
ATOM 1006 N N . ALA A 1 135 ? -14.925 2.855 -6.241 1.00 95.38 135 ALA A N 1
ATOM 1007 C CA . ALA A 1 135 ? -15.737 3.982 -5.791 1.00 95.38 135 ALA A CA 1
ATOM 1008 C C . ALA A 1 135 ? -14.854 5.142 -5.280 1.00 95.38 135 ALA A C 1
ATOM 1010 O O . ALA A 1 135 ? -13.783 4.889 -4.717 1.00 95.38 135 ALA A O 1
ATOM 1011 N N . PRO A 1 136 ? -15.299 6.406 -5.377 1.00 96.38 136 PRO A N 1
ATOM 1012 C CA . PRO A 1 136 ? -14.614 7.516 -4.724 1.00 96.38 136 PRO A CA 1
ATOM 1013 C C . PRO A 1 136 ? -14.446 7.282 -3.214 1.00 96.38 136 PRO A C 1
ATOM 1015 O O . PRO A 1 136 ? -15.350 6.781 -2.541 1.00 96.38 136 PRO A O 1
ATOM 1018 N N . GLY A 1 137 ? -13.286 7.636 -2.663 1.00 96.06 137 GLY A N 1
ATOM 1019 C CA . GLY A 1 137 ? -12.966 7.413 -1.255 1.00 96.06 137 GLY A CA 1
ATOM 1020 C C . GLY A 1 137 ? -11.474 7.461 -0.936 1.00 96.06 137 GLY A C 1
ATOM 1021 O O . GLY A 1 137 ? -10.641 7.770 -1.786 1.00 96.06 137 GLY A O 1
ATOM 1022 N N . GLN A 1 138 ? -11.138 7.149 0.316 1.00 96.00 138 GLN A N 1
ATOM 1023 C CA . GLN A 1 138 ? -9.755 6.999 0.773 1.00 96.00 138 GLN A CA 1
ATOM 1024 C C . GLN A 1 138 ? -9.370 5.526 0.859 1.00 96.00 138 GLN A C 1
ATOM 1026 O O . GLN A 1 138 ? -10.133 4.704 1.382 1.00 96.00 138 GLN A O 1
ATOM 1031 N N . TYR A 1 139 ? -8.172 5.220 0.370 1.00 95.81 139 TYR A N 1
ATOM 1032 C CA . TYR A 1 139 ? -7.654 3.865 0.286 1.00 95.81 139 TYR A CA 1
ATOM 1033 C C . TYR A 1 139 ? -6.199 3.787 0.735 1.00 95.81 139 TYR A C 1
ATOM 1035 O O . TYR A 1 139 ? -5.414 4.707 0.516 1.00 95.81 139 TYR A O 1
ATOM 1043 N N . ASP A 1 140 ? -5.828 2.646 1.300 1.00 95.00 140 ASP A N 1
ATOM 1044 C CA . ASP A 1 140 ? -4.451 2.290 1.599 1.00 95.00 140 ASP A CA 1
ATOM 1045 C C . ASP A 1 140 ? -3.906 1.444 0.444 1.00 95.00 140 ASP A C 1
ATOM 1047 O O . ASP A 1 140 ? -4.425 0.360 0.152 1.00 95.00 140 ASP A O 1
ATOM 1051 N N . LEU A 1 141 ? -2.851 1.934 -0.208 1.00 95.31 141 LEU A N 1
ATOM 1052 C CA . LEU A 1 141 ? -2.054 1.166 -1.156 1.00 95.31 141 LEU A CA 1
ATOM 1053 C C . LEU A 1 141 ? -0.930 0.465 -0.392 1.00 95.31 141 LEU A C 1
ATOM 1055 O O . LEU A 1 141 ? 0.055 1.085 0.011 1.00 95.31 141 LEU A O 1
ATOM 1059 N N . ASN A 1 142 ? -1.092 -0.841 -0.212 1.00 95.31 142 ASN A N 1
ATOM 1060 C CA . ASN A 1 142 ? -0.199 -1.700 0.553 1.00 95.31 142 ASN A CA 1
ATOM 1061 C C . ASN A 1 142 ? 0.620 -2.581 -0.386 1.00 95.31 142 ASN A C 1
ATOM 1063 O O . ASN A 1 142 ? 0.044 -3.336 -1.167 1.00 95.31 142 ASN A O 1
ATOM 1067 N N . ILE A 1 143 ? 1.945 -2.552 -0.273 1.00 95.50 143 ILE A N 1
ATOM 1068 C CA . ILE A 1 143 ? 2.859 -3.377 -1.070 1.00 95.50 143 ILE A CA 1
ATOM 1069 C C . ILE A 1 143 ? 3.541 -4.375 -0.145 1.00 95.50 143 ILE A C 1
ATOM 1071 O O . ILE A 1 143 ? 4.079 -4.007 0.903 1.00 95.50 143 ILE A O 1
ATOM 1075 N N . TYR A 1 144 ? 3.526 -5.642 -0.543 1.00 95.06 144 TYR A N 1
ATOM 1076 C CA . TYR A 1 144 ? 4.062 -6.755 0.219 1.00 95.06 144 TYR A CA 1
ATOM 1077 C C . TYR A 1 144 ? 5.151 -7.471 -0.566 1.00 95.06 144 TYR A C 1
ATOM 1079 O O . TYR A 1 144 ? 4.958 -7.783 -1.735 1.00 95.06 144 TYR A O 1
ATOM 1087 N N . PHE A 1 145 ? 6.255 -7.803 0.090 1.00 95.12 145 PHE A N 1
ATOM 1088 C CA . PHE A 1 145 ? 7.337 -8.619 -0.457 1.00 95.12 145 PHE A CA 1
ATOM 1089 C C . PHE A 1 145 ? 7.616 -9.753 0.524 1.00 95.12 145 PHE A C 1
ATOM 1091 O O . PHE A 1 145 ? 7.781 -9.500 1.715 1.00 95.12 145 PHE A O 1
ATOM 1098 N N . LYS A 1 146 ? 7.631 -11.006 0.049 1.00 91.00 146 LYS A N 1
ATOM 1099 C CA . LYS A 1 146 ? 7.739 -12.197 0.921 1.00 91.00 146 LYS A CA 1
ATOM 1100 C C . LYS A 1 146 ? 6.700 -12.208 2.062 1.00 91.00 146 LYS A C 1
ATOM 1102 O O . LYS A 1 146 ? 7.032 -12.501 3.207 1.00 91.00 146 LYS A O 1
ATOM 1107 N N . ASP A 1 147 ? 5.456 -11.824 1.752 1.00 90.19 147 ASP A N 1
ATOM 1108 C CA . ASP A 1 147 ? 4.328 -11.678 2.698 1.00 90.19 147 ASP A CA 1
ATOM 1109 C C . ASP A 1 147 ? 4.549 -10.680 3.865 1.00 90.19 147 ASP A C 1
ATOM 1111 O O . ASP A 1 147 ? 3.718 -10.543 4.777 1.00 90.19 147 ASP A O 1
ATOM 1115 N N . GLU A 1 148 ? 5.640 -9.916 3.824 1.00 91.44 148 GLU A N 1
ATOM 1116 C CA . GLU A 1 148 ? 5.901 -8.777 4.697 1.00 91.44 148 GLU A CA 1
ATOM 1117 C C . GLU A 1 148 ? 5.356 -7.510 4.036 1.00 91.44 148 GLU A C 1
ATOM 1119 O O . GLU A 1 148 ? 5.587 -7.289 2.852 1.00 91.44 148 GLU A O 1
ATOM 1124 N N . LEU A 1 149 ? 4.629 -6.673 4.784 1.00 92.75 149 LEU A N 1
ATOM 1125 C CA . LEU A 1 149 ? 4.264 -5.345 4.294 1.00 92.75 149 LEU A CA 1
ATOM 1126 C C . LEU A 1 149 ? 5.543 -4.511 4.231 1.00 92.75 149 LEU A C 1
ATOM 1128 O O . LEU A 1 149 ? 6.152 -4.263 5.268 1.00 92.75 149 LEU A O 1
ATOM 1132 N N . VAL A 1 150 ? 5.931 -4.083 3.035 1.00 95.06 150 VAL A N 1
ATOM 1133 C CA . VAL A 1 150 ? 7.169 -3.329 2.820 1.00 95.06 150 VAL A CA 1
ATOM 1134 C C . VAL A 1 150 ? 6.926 -1.875 2.490 1.00 95.06 150 VAL A C 1
ATOM 1136 O O . VAL A 1 150 ? 7.813 -1.083 2.742 1.00 95.06 150 VAL A O 1
ATOM 1139 N N . TYR A 1 151 ? 5.749 -1.496 1.993 1.00 94.12 151 TYR A N 1
ATOM 1140 C CA . TYR A 1 151 ? 5.378 -0.098 1.770 1.00 94.12 151 TYR A CA 1
ATOM 1141 C C . TYR A 1 151 ? 3.874 0.087 1.979 1.00 94.12 151 TYR A C 1
ATOM 1143 O O . TYR A 1 151 ? 3.088 -0.808 1.668 1.00 94.12 151 TYR A O 1
ATOM 1151 N N . SER A 1 152 ? 3.480 1.239 2.516 1.00 93.31 152 SER A N 1
ATOM 1152 C CA . SER A 1 152 ? 2.081 1.627 2.684 1.00 93.31 152 SER A CA 1
ATOM 1153 C C . SER A 1 152 ? 1.950 3.130 2.514 1.00 93.31 152 SER A C 1
ATOM 1155 O O . SER A 1 152 ? 2.709 3.887 3.122 1.00 93.31 152 SER A O 1
ATOM 1157 N N . THR A 1 153 ? 0.976 3.558 1.721 1.00 92.06 153 THR A N 1
ATOM 1158 C CA . THR A 1 153 ? 0.605 4.968 1.594 1.00 92.06 153 THR A CA 1
ATOM 1159 C C . THR A 1 153 ? -0.899 5.113 1.422 1.00 92.06 153 THR A C 1
ATOM 1161 O O . THR A 1 153 ? -1.566 4.188 0.959 1.00 92.06 153 THR A O 1
ATOM 1164 N N . GLN A 1 154 ? -1.430 6.279 1.779 1.00 92.88 154 GLN A N 1
ATOM 1165 C CA . GLN A 1 154 ? -2.826 6.606 1.530 1.00 92.88 154 GLN A CA 1
ATOM 1166 C C . GLN A 1 154 ? -2.971 7.295 0.172 1.00 92.88 154 GLN A C 1
ATOM 1168 O O . GLN A 1 154 ? -2.209 8.203 -0.168 1.00 92.88 154 GLN A O 1
ATOM 1173 N N . ILE A 1 155 ? -3.988 6.884 -0.574 1.00 94.88 155 ILE A N 1
ATOM 1174 C CA . ILE A 1 155 ? -4.434 7.516 -1.810 1.00 94.88 155 ILE A CA 1
ATOM 1175 C C . ILE A 1 155 ? -5.899 7.941 -1.672 1.00 94.88 155 ILE A C 1
ATOM 1177 O O . ILE A 1 155 ? -6.678 7.354 -0.920 1.00 94.88 155 ILE A O 1
ATOM 1181 N N . THR A 1 156 ? -6.275 8.966 -2.420 1.00 96.19 156 THR A N 1
ATOM 1182 C CA . THR A 1 156 ? -7.644 9.450 -2.568 1.00 96.19 156 THR A CA 1
ATOM 1183 C C . THR A 1 156 ? -8.098 9.163 -3.989 1.00 96.19 156 THR A C 1
ATOM 1185 O O . THR A 1 156 ? -7.407 9.528 -4.938 1.00 96.19 156 THR A O 1
ATOM 1188 N N . VAL A 1 157 ? -9.253 8.522 -4.130 1.00 96.19 157 VAL A N 1
ATOM 1189 C CA . VAL A 1 157 ? -9.944 8.350 -5.407 1.00 96.19 157 VAL A CA 1
ATOM 1190 C C . VAL A 1 157 ? -11.135 9.304 -5.428 1.00 96.19 157 VAL A C 1
ATOM 1192 O O . VAL A 1 157 ? -11.950 9.305 -4.507 1.00 96.19 157 VAL A O 1
ATOM 1195 N N . THR A 1 158 ? -11.218 10.136 -6.453 1.00 95.00 158 THR A N 1
ATOM 1196 C CA . THR A 1 158 ? -12.347 11.014 -6.761 1.00 95.00 158 THR A CA 1
ATOM 1197 C C . THR A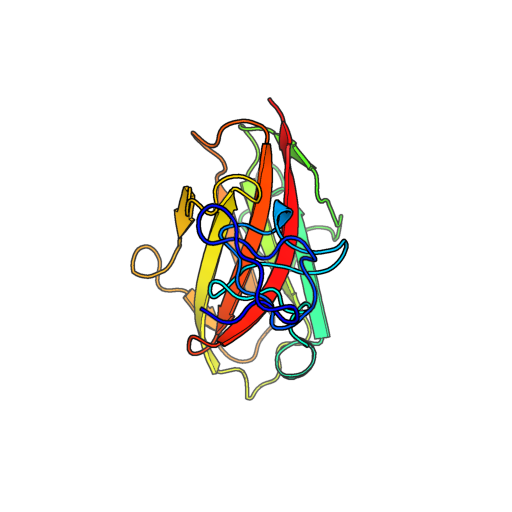 1 158 ? -13.113 10.457 -7.953 1.00 95.00 158 THR A C 1
ATOM 1199 O O . THR A 1 158 ? -12.685 9.473 -8.555 1.00 95.00 158 THR A O 1
ATOM 1202 N N . GLU A 1 159 ? -14.233 11.089 -8.299 1.00 89.12 159 GLU A N 1
ATOM 1203 C CA . GLU A 1 159 ? -14.903 10.840 -9.582 1.00 89.12 159 GLU A CA 1
ATOM 1204 C C . GLU A 1 159 ? -13.927 11.007 -10.755 1.00 89.12 159 GLU A C 1
ATOM 1206 O O . GLU A 1 159 ? -13.122 11.972 -10.730 1.00 89.12 159 GLU A O 1
#

Sequence (159 aa):
MYCKTGYCVSQKCTEGKAGDACVASKDCNSGLFCPKSTCSTPPDYTKYFSKVVISKIKPGSGPGPNNPETVINTFTTADAIEMDFYGLKSTTVGEYYYKIVNSTSGEIIRSSKNEEPLSFNGQDRGNGTALDNVAPGQYDLNIYFKDELVYSTQITVTE

Radius of gyration: 16.16 Å; chains: 1; bounding box: 38×28×52 Å

pLDDT: mean 87.64, std 9.55, range [58.53, 96.62]

Secondary structure (DSSP, 8-state):
---TTS-EETTEESS--TT-B-SSGGGS-TT-B-TTSB-BPPP-GGGT-SEEEEEEPPTTPPSSTTS------EEETT-EEEEEEES--TT-EEEEEEEEEETTT--EEEE-TTTS-EEEESS-EEEEEE-TTPPSEEEEEEEEETTEEEEEEEEEEE-

Organism: NCBI:txid1974505

Foldseek 3Di:
DDAVVRDDDPQAHCAQDAQTFALALVSHDPQWTCPPRGTHHWAALVVFAPDKAKDWQDVPDAAWPPDDRDRAQEAELATKIKIKTHRGAQPQWDWKKKFKAARPRRDTPDICVVVPTDIDRRHITMDMGHSHPPDFHKIWIFMGRPNHGNGIDIHTYHD